Protein AF-A0A6L8BAG8-F1 (afdb_monomer_lite)

Foldseek 3Di:
DDDDPDDDPVCPVVVLVVLQVVVCVPFNGRDDCPDPVCVVPVVVVLVVCVVRPQWDQHPNVNDIDHSDPD

Sequence (70 aa):
MSRLPQIPERWRKAASHGVSFLETVSCGASYNPLSPTVIQNPYKTYAQLRRYSPVHRSRILGSWVLTRYE

Secondary structure (DSSP, 8-state):
--------GGGHHHHHHHHHHHHHHHHS----TTSHHHHH-HHHHHHHHHHH-SEEEETTTTEEEE----

Structure (mmCIF, N/CA/C/O backbone):
data_AF-A0A6L8BAG8-F1
#
_entry.id   AF-A0A6L8BAG8-F1
#
loop_
_atom_site.group_PDB
_atom_site.id
_atom_site.type_symbol
_atom_site.label_atom_id
_atom_site.label_alt_id
_atom_site.label_comp_id
_atom_site.label_asym_id
_atom_site.label_entity_id
_atom_site.label_seq_id
_atom_site.pdbx_PDB_ins_code
_atom_site.Cartn_x
_atom_site.Cartn_y
_atom_site.Cartn_z
_atom_site.occupancy
_atom_site.B_iso_or_equiv
_atom_site.auth_seq_id
_atom_site.auth_comp_id
_atom_site.auth_asym_id
_atom_site.auth_atom_id
_atom_site.pdbx_PDB_model_num
ATOM 1 N N . MET A 1 1 ? 29.718 5.052 0.437 1.00 41.50 1 MET A N 1
ATOM 2 C CA . MET A 1 1 ? 28.888 5.445 1.601 1.00 41.50 1 MET A CA 1
ATOM 3 C C . MET A 1 1 ? 28.423 6.885 1.418 1.00 41.50 1 MET A C 1
ATOM 5 O O . MET A 1 1 ? 29.129 7.804 1.807 1.00 41.50 1 MET A O 1
ATOM 9 N N . SER A 1 2 ? 27.277 7.094 0.767 1.00 38.97 2 SER A N 1
ATOM 10 C CA . SER A 1 2 ? 26.758 8.435 0.455 1.00 38.97 2 SER A CA 1
ATOM 11 C C . SER A 1 2 ? 25.731 8.843 1.513 1.00 38.97 2 SER A C 1
ATOM 13 O O . SER A 1 2 ? 24.713 8.175 1.684 1.00 38.97 2 SER A O 1
ATOM 15 N N . ARG A 1 3 ? 26.037 9.901 2.269 1.00 48.78 3 ARG A N 1
ATOM 16 C CA . ARG A 1 3 ? 25.233 10.425 3.381 1.00 48.78 3 ARG A CA 1
ATOM 17 C C . ARG A 1 3 ? 23.963 11.079 2.817 1.00 48.78 3 ARG A C 1
ATOM 19 O O . ARG A 1 3 ? 24.056 12.108 2.155 1.00 48.78 3 ARG A O 1
ATOM 26 N N . LEU A 1 4 ? 22.797 10.471 3.045 1.00 48.31 4 LEU A N 1
ATOM 27 C CA . LEU A 1 4 ? 21.508 11.053 2.655 1.00 48.31 4 LEU A CA 1
ATOM 28 C C . LEU A 1 4 ? 21.282 12.379 3.411 1.00 48.31 4 LEU A C 1
ATOM 30 O O . LEU A 1 4 ? 21.577 12.443 4.609 1.00 48.31 4 LEU A O 1
ATOM 34 N N . PRO A 1 5 ? 20.787 13.440 2.745 1.00 48.66 5 PRO A N 1
ATOM 35 C CA . PRO A 1 5 ? 20.507 14.713 3.397 1.00 48.66 5 PRO A CA 1
ATOM 36 C C . PRO A 1 5 ? 19.393 14.533 4.436 1.00 48.66 5 PRO A C 1
ATOM 38 O O . PRO A 1 5 ? 18.334 13.984 4.138 1.00 48.66 5 PRO A O 1
ATOM 41 N N . GLN A 1 6 ? 19.650 14.981 5.666 1.00 62.94 6 GLN A N 1
ATOM 42 C CA . GLN A 1 6 ? 18.710 14.895 6.784 1.00 62.94 6 GLN A CA 1
ATOM 43 C C . GLN A 1 6 ? 17.485 15.773 6.494 1.00 62.94 6 GLN A C 1
ATOM 45 O O . GLN A 1 6 ? 17.574 17.001 6.509 1.00 62.94 6 GLN A O 1
ATOM 50 N N . ILE A 1 7 ? 16.347 15.143 6.193 1.00 61.62 7 ILE A N 1
ATOM 51 C CA . ILE A 1 7 ? 15.086 15.833 5.898 1.00 61.62 7 ILE A CA 1
ATOM 52 C C . ILE A 1 7 ? 14.533 16.411 7.215 1.00 61.62 7 ILE A C 1
ATOM 54 O O . ILE A 1 7 ? 14.281 15.646 8.148 1.00 61.62 7 ILE A O 1
ATOM 58 N N . PRO A 1 8 ? 14.315 17.736 7.325 1.00 52.75 8 PRO A N 1
ATOM 59 C CA . PRO A 1 8 ? 13.831 18.344 8.560 1.00 52.75 8 PRO A CA 1
ATOM 60 C C . PRO A 1 8 ? 12.406 17.879 8.902 1.00 52.75 8 PRO A C 1
ATOM 62 O O . PRO A 1 8 ? 11.522 17.894 8.049 1.00 52.75 8 PRO A O 1
ATOM 65 N N . GLU A 1 9 ? 12.158 17.525 10.167 1.00 62.72 9 GLU A N 1
ATOM 66 C CA . GLU A 1 9 ? 10.961 16.806 10.650 1.00 62.72 9 GLU A CA 1
ATOM 67 C C . GLU A 1 9 ? 9.611 17.463 10.304 1.00 62.72 9 GLU A C 1
ATOM 69 O O . GLU A 1 9 ? 8.624 16.783 10.014 1.00 62.72 9 GLU A O 1
ATOM 74 N N . ARG A 1 10 ? 9.587 18.796 10.214 1.00 55.00 10 ARG A N 1
ATOM 75 C CA . ARG A 1 10 ? 8.430 19.589 9.759 1.00 55.00 10 ARG A CA 1
ATOM 76 C C . ARG A 1 10 ? 7.997 19.298 8.311 1.00 55.00 10 ARG A C 1
ATOM 78 O O . ARG A 1 10 ? 6.835 19.497 7.973 1.00 55.00 10 ARG A O 1
ATOM 85 N N . TRP A 1 11 ? 8.893 18.771 7.475 1.00 52.06 11 TRP A N 1
ATOM 86 C CA . TRP A 1 11 ? 8.631 18.401 6.078 1.00 52.06 11 TRP A CA 1
ATOM 87 C C . TRP A 1 11 ? 8.230 16.930 5.900 1.00 52.06 11 TRP A C 1
ATOM 89 O O . TRP A 1 11 ? 7.805 16.552 4.810 1.00 52.06 11 TRP A O 1
ATOM 99 N N . ARG A 1 12 ? 8.266 16.107 6.963 1.00 53.38 12 ARG A N 1
ATOM 100 C CA . ARG A 1 12 ? 7.841 14.691 6.926 1.00 53.38 12 ARG A CA 1
ATOM 101 C C . ARG A 1 12 ? 6.374 14.541 6.499 1.00 53.38 12 ARG A C 1
ATOM 103 O O . ARG A 1 12 ? 6.022 13.623 5.761 1.00 53.38 12 ARG A O 1
ATOM 110 N N . LYS A 1 13 ? 5.519 15.481 6.919 1.00 49.88 13 LYS A N 1
ATOM 111 C CA . LYS A 1 13 ? 4.088 15.503 6.573 1.00 49.88 13 LYS A CA 1
ATOM 112 C C . LYS A 1 13 ? 3.823 16.062 5.166 1.00 49.88 13 LYS A C 1
ATOM 114 O O . 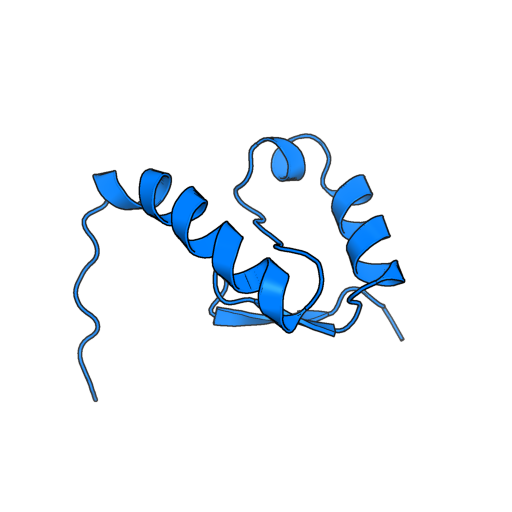LYS A 1 13 ? 2.982 15.526 4.455 1.00 49.88 13 LYS A O 1
ATOM 119 N N . ALA A 1 14 ? 4.568 17.083 4.736 1.00 49.72 14 ALA A N 1
ATOM 120 C CA . ALA A 1 14 ? 4.369 17.746 3.440 1.00 49.72 14 ALA A CA 1
ATOM 121 C C . ALA A 1 14 ? 4.931 16.942 2.252 1.00 49.72 14 ALA A C 1
ATOM 123 O O . ALA A 1 14 ? 4.301 16.870 1.197 1.00 49.72 14 ALA A O 1
ATOM 124 N N . ALA A 1 15 ? 6.067 16.259 2.433 1.00 51.97 15 ALA A N 1
ATOM 125 C CA . ALA A 1 15 ? 6.647 15.396 1.403 1.00 51.97 15 ALA A CA 1
ATOM 126 C C . ALA A 1 15 ? 5.734 14.206 1.041 1.00 51.97 15 ALA A C 1
ATOM 128 O O . ALA A 1 15 ? 5.756 13.732 -0.094 1.00 51.97 15 ALA A O 1
ATOM 129 N N . SER A 1 16 ? 4.876 13.768 1.971 1.00 52.00 16 SER A N 1
ATOM 130 C CA . SER A 1 16 ? 3.953 12.646 1.754 1.00 52.00 16 SER A CA 1
ATOM 131 C C . SER A 1 16 ? 2.942 12.906 0.628 1.00 52.00 16 SER A C 1
ATOM 133 O O . SER A 1 16 ? 2.589 11.977 -0.095 1.00 52.00 16 SER A O 1
ATOM 135 N N . HIS A 1 17 ? 2.510 14.154 0.415 1.00 50.41 17 HIS A N 1
ATOM 136 C CA . HIS A 1 17 ? 1.569 14.482 -0.665 1.00 50.41 17 HIS A CA 1
ATOM 137 C C . HIS A 1 17 ? 2.248 14.534 -2.043 1.00 50.41 17 HIS A C 1
ATOM 139 O O . HIS A 1 17 ? 1.690 14.031 -3.015 1.00 50.41 17 HIS A O 1
ATOM 145 N N . GLY A 1 18 ? 3.468 15.078 -2.131 1.00 43.66 18 GLY A N 1
ATOM 146 C CA . GLY A 1 18 ? 4.210 15.179 -3.396 1.00 43.66 18 GLY A CA 1
ATOM 147 C C . GLY A 1 18 ? 4.745 13.836 -3.907 1.00 43.66 18 GLY A C 1
ATOM 148 O O . GLY A 1 18 ? 4.756 13.588 -5.110 1.00 43.66 18 GLY A O 1
ATOM 149 N N . VAL A 1 19 ? 5.133 12.932 -3.001 1.00 51.97 19 VAL A N 1
ATOM 150 C CA . VAL A 1 19 ? 5.642 11.594 -3.362 1.00 51.97 19 VAL A CA 1
ATOM 151 C C . VAL A 1 19 ? 4.519 10.652 -3.810 1.00 51.97 19 VAL A C 1
ATOM 153 O O . VAL A 1 19 ? 4.751 9.802 -4.670 1.00 51.97 19 VAL A O 1
ATOM 156 N N . SER A 1 20 ? 3.292 10.852 -3.312 1.00 51.03 20 SER A N 1
ATOM 157 C CA . SER A 1 20 ? 2.128 10.039 -3.695 1.00 51.03 20 SER A CA 1
ATOM 158 C C . SER A 1 20 ? 1.780 10.172 -5.188 1.00 51.03 20 SER A C 1
ATOM 160 O O . SER A 1 20 ? 1.315 9.221 -5.810 1.00 51.03 20 SER A O 1
ATOM 162 N N . PHE A 1 21 ? 2.054 11.328 -5.807 1.00 44.25 21 PHE A N 1
ATOM 163 C CA . PHE A 1 21 ? 1.731 11.566 -7.219 1.00 44.25 21 PHE A CA 1
ATOM 164 C C . PHE A 1 21 ? 2.617 10.763 -8.193 1.00 44.25 21 PHE A C 1
ATOM 166 O O . PHE A 1 21 ? 2.157 10.361 -9.258 1.00 44.25 21 PHE A O 1
ATOM 173 N N . LEU A 1 22 ? 3.872 10.464 -7.826 1.00 43.22 22 LEU A N 1
ATOM 174 C CA . LEU A 1 22 ? 4.807 9.736 -8.697 1.00 43.22 22 LEU A CA 1
ATOM 175 C C . LEU A 1 22 ? 4.691 8.204 -8.603 1.00 43.22 22 LEU A C 1
ATOM 177 O O . LEU A 1 22 ? 5.167 7.515 -9.502 1.00 43.22 22 LEU A O 1
ATOM 181 N N . GLU A 1 23 ? 4.079 7.651 -7.550 1.00 49.44 23 GLU A N 1
ATOM 182 C CA . GLU A 1 23 ? 3.825 6.200 -7.453 1.00 49.44 23 GLU A CA 1
ATOM 183 C C . GLU A 1 23 ? 2.712 5.742 -8.411 1.00 49.44 23 GLU A C 1
ATOM 185 O O . GLU A 1 23 ? 2.802 4.663 -9.000 1.00 49.44 23 GLU A O 1
ATOM 190 N N . THR A 1 24 ? 1.707 6.593 -8.644 1.00 50.66 24 THR A N 1
ATOM 191 C CA . THR A 1 24 ? 0.578 6.311 -9.545 1.00 50.66 24 THR A CA 1
ATOM 192 C C . THR A 1 24 ? 1.032 5.997 -10.975 1.00 50.66 24 THR A C 1
ATOM 194 O O . THR A 1 24 ? 0.456 5.127 -11.623 1.00 50.66 24 THR A O 1
ATOM 197 N N . VAL A 1 25 ? 2.099 6.649 -11.448 1.00 42.66 25 VAL A N 1
ATOM 198 C CA . VAL A 1 25 ? 2.533 6.610 -12.857 1.00 42.66 25 VAL A CA 1
ATOM 199 C C . VAL A 1 25 ? 3.235 5.300 -13.246 1.00 42.66 25 VAL A C 1
ATOM 201 O O . VAL A 1 25 ? 3.245 4.951 -14.421 1.00 42.66 25 VAL A O 1
ATOM 204 N N . SER A 1 26 ? 3.781 4.530 -12.296 1.00 44.62 26 SER A N 1
ATOM 205 C CA . SER A 1 26 ? 4.464 3.259 -12.617 1.00 44.62 26 SER A CA 1
ATOM 206 C C . SER A 1 26 ? 3.755 1.998 -12.122 1.00 44.62 26 SER A C 1
ATOM 208 O O . SER A 1 26 ? 4.112 0.917 -12.581 1.00 44.62 26 SER A O 1
ATOM 210 N N . CYS A 1 27 ? 2.789 2.088 -11.196 1.00 44.16 27 CYS A N 1
ATOM 211 C CA . CYS A 1 27 ? 2.214 0.886 -10.573 1.00 44.16 27 CYS A CA 1
ATOM 212 C C . CYS A 1 27 ? 0.695 0.912 -10.331 1.00 44.16 27 CYS A C 1
ATOM 214 O O . CYS A 1 27 ? 0.149 -0.040 -9.778 1.00 44.16 27 CYS A O 1
ATOM 216 N N . GLY A 1 28 ? -0.003 1.982 -10.733 1.00 49.84 28 GLY A N 1
ATOM 217 C CA . GLY A 1 28 ? -1.470 2.051 -10.692 1.00 49.84 28 GLY A CA 1
ATOM 218 C C . GLY A 1 28 ? -2.100 2.235 -9.303 1.00 49.84 28 GLY A C 1
ATOM 219 O O . GLY A 1 28 ? -3.315 2.388 -9.214 1.00 49.84 28 GLY A O 1
ATOM 220 N N . ALA A 1 29 ? -1.311 2.272 -8.226 1.00 57.53 29 ALA A N 1
ATOM 221 C CA . ALA A 1 29 ? -1.773 2.626 -6.885 1.00 57.53 29 ALA A CA 1
ATOM 222 C C . ALA A 1 29 ? -0.628 3.255 -6.078 1.00 57.53 29 ALA A C 1
ATOM 224 O O . ALA A 1 29 ? 0.432 2.648 -5.936 1.00 57.53 29 ALA A O 1
ATOM 225 N N . SER A 1 30 ? -0.837 4.457 -5.534 1.00 67.12 30 SER A N 1
ATOM 226 C CA . SER A 1 30 ? 0.043 4.986 -4.488 1.00 67.12 30 SER A CA 1
ATOM 227 C C . SER A 1 30 ? -0.373 4.387 -3.149 1.00 67.12 30 SER A C 1
ATOM 229 O O . SER A 1 30 ? -1.538 4.485 -2.754 1.00 67.12 30 SER A O 1
ATOM 231 N N . TYR A 1 31 ? 0.568 3.740 -2.461 1.00 76.44 31 TYR A N 1
ATOM 232 C CA . TYR A 1 31 ? 0.323 3.130 -1.159 1.00 76.44 31 TYR A CA 1
ATOM 233 C C . TYR A 1 31 ? 1.055 3.918 -0.080 1.00 76.44 31 TYR A C 1
ATOM 235 O O . TYR A 1 31 ? 2.250 3.734 0.146 1.00 76.44 31 TYR A O 1
ATOM 243 N N . ASN A 1 32 ? 0.310 4.776 0.620 1.00 85.38 32 ASN A N 1
ATOM 244 C CA . ASN A 1 32 ? 0.811 5.493 1.784 1.00 85.38 32 ASN A CA 1
ATOM 245 C C . ASN A 1 32 ? 0.252 4.885 3.088 1.00 85.38 32 ASN A C 1
ATOM 247 O O . ASN A 1 32 ? -0.872 5.229 3.480 1.00 85.38 32 ASN A O 1
ATOM 251 N N . PRO A 1 33 ? 1.026 4.037 3.797 1.00 83.69 33 PRO A N 1
ATOM 252 C CA . PRO A 1 33 ? 0.605 3.441 5.068 1.00 83.69 33 PRO A CA 1
ATOM 253 C C . PRO A 1 33 ? 0.390 4.463 6.189 1.00 83.69 33 PRO A C 1
ATOM 255 O O . PRO A 1 33 ? -0.296 4.170 7.161 1.00 83.69 33 PRO A O 1
ATOM 258 N N . LEU A 1 34 ? 0.954 5.666 6.055 1.00 86.44 34 LEU A N 1
ATOM 259 C CA . LEU A 1 34 ? 0.824 6.749 7.028 1.00 86.44 34 LEU A CA 1
ATOM 260 C C . LEU A 1 34 ? -0.350 7.686 6.712 1.00 86.44 34 LEU A C 1
ATOM 262 O O . LEU A 1 34 ? -0.561 8.668 7.425 1.00 86.44 34 LEU A O 1
ATOM 266 N N . SER A 1 35 ? -1.101 7.428 5.637 1.00 85.44 35 SER A N 1
ATOM 267 C CA . SER A 1 35 ? -2.268 8.245 5.313 1.00 85.44 35 SER A CA 1
ATOM 268 C C . SER A 1 35 ? -3.389 8.019 6.340 1.00 85.44 35 SER A C 1
ATOM 270 O O . SER A 1 35 ? -3.634 6.875 6.731 1.00 85.44 35 SER A O 1
ATOM 272 N N . PRO A 1 36 ? -4.126 9.071 6.748 1.00 88.12 36 PRO A N 1
ATOM 273 C CA . PRO A 1 36 ? -5.243 8.930 7.684 1.00 88.12 36 PRO A CA 1
ATOM 274 C C . PRO A 1 36 ? -6.286 7.908 7.216 1.00 88.12 36 PRO A C 1
ATOM 276 O O . PRO A 1 36 ? -6.805 7.145 8.024 1.00 88.12 36 PRO A O 1
ATOM 279 N N . THR A 1 37 ? -6.542 7.841 5.904 1.00 84.56 37 THR A N 1
ATOM 280 C CA . THR A 1 37 ? -7.466 6.876 5.293 1.00 84.56 37 THR A CA 1
ATOM 281 C C . THR A 1 37 ? -7.017 5.432 5.508 1.00 84.56 37 THR A C 1
ATOM 283 O O . THR A 1 37 ? -7.830 4.589 5.882 1.00 84.56 37 THR A O 1
ATOM 286 N N . VAL A 1 38 ? -5.725 5.142 5.306 1.00 88.62 38 VAL A N 1
ATOM 287 C CA . V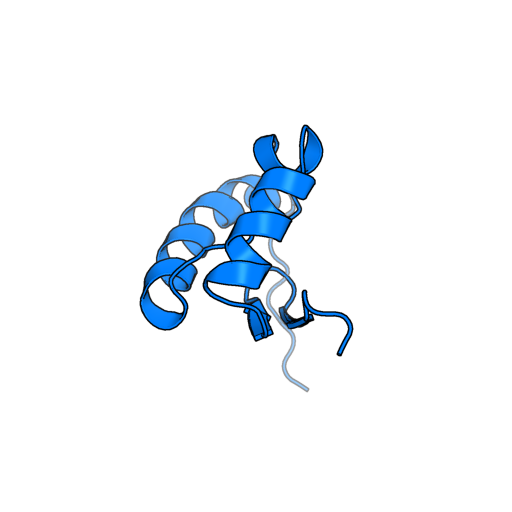AL A 1 38 ? -5.174 3.795 5.521 1.00 88.62 38 VAL A CA 1
ATOM 288 C C . VAL A 1 38 ? -5.125 3.459 7.006 1.00 88.62 38 VAL A C 1
ATOM 290 O O . VAL A 1 38 ? -5.453 2.340 7.374 1.00 88.62 38 VAL A O 1
ATOM 293 N N . ILE A 1 39 ? -4.789 4.420 7.867 1.00 91.56 39 ILE A N 1
ATOM 294 C CA . ILE A 1 39 ? -4.783 4.216 9.321 1.00 91.56 39 ILE A CA 1
ATOM 295 C C . ILE A 1 39 ? -6.195 3.899 9.836 1.00 91.56 39 ILE A C 1
ATOM 297 O O . ILE A 1 39 ? -6.360 3.013 10.670 1.00 91.56 39 ILE A O 1
ATOM 301 N N . GLN A 1 40 ? -7.219 4.592 9.330 1.00 95.69 40 GLN A N 1
ATOM 302 C CA . GLN A 1 40 ? -8.603 4.398 9.763 1.00 95.69 40 GLN A CA 1
ATOM 303 C C . GLN A 1 40 ? -9.210 3.086 9.243 1.00 95.69 40 GLN A C 1
ATOM 305 O O . GLN A 1 40 ? -9.950 2.424 9.968 1.00 95.69 40 GLN A O 1
ATOM 310 N N . ASN A 1 41 ? -8.932 2.709 7.991 1.00 94.12 41 ASN A N 1
ATOM 311 C CA . ASN A 1 41 ? -9.407 1.451 7.416 1.00 94.12 41 ASN A CA 1
ATOM 312 C C . ASN A 1 41 ? -8.410 0.892 6.383 1.00 94.12 41 ASN A C 1
ATOM 314 O O . ASN A 1 41 ? -8.574 1.112 5.176 1.00 94.12 41 ASN A O 1
ATOM 318 N N . PRO A 1 42 ? -7.404 0.120 6.827 1.00 91.31 42 PRO A N 1
ATOM 319 C CA . PRO A 1 42 ? -6.346 -0.363 5.942 1.00 91.31 42 PRO A CA 1
ATOM 320 C C . PRO A 1 42 ? -6.833 -1.441 4.968 1.00 91.31 42 PRO A C 1
ATOM 322 O O . PRO A 1 42 ? -6.304 -1.578 3.864 1.00 91.31 42 PRO A O 1
ATOM 325 N N . TYR A 1 43 ? -7.874 -2.193 5.337 1.00 93.62 43 TYR A N 1
ATOM 326 C CA . TYR A 1 43 ? -8.324 -3.361 4.580 1.00 93.62 43 TYR A CA 1
ATOM 327 C C . TYR A 1 43 ? -8.897 -3.010 3.206 1.00 93.62 43 TYR A C 1
ATOM 329 O O . TYR A 1 43 ? -8.723 -3.785 2.265 1.00 93.62 43 TYR A O 1
ATOM 337 N N . LYS A 1 44 ? -9.519 -1.832 3.050 1.00 91.69 44 LYS A N 1
ATOM 338 C CA . LYS A 1 44 ? -9.970 -1.351 1.732 1.00 91.69 44 LYS A CA 1
ATOM 339 C C . LYS A 1 44 ? -8.791 -1.155 0.780 1.00 91.69 44 LYS A C 1
ATOM 341 O O . LYS A 1 44 ? -8.828 -1.634 -0.353 1.00 91.69 44 LYS A O 1
ATOM 346 N N . THR A 1 45 ? -7.729 -0.518 1.262 1.00 90.25 45 THR A N 1
ATOM 347 C CA . THR A 1 45 ? -6.508 -0.292 0.484 1.00 90.25 45 T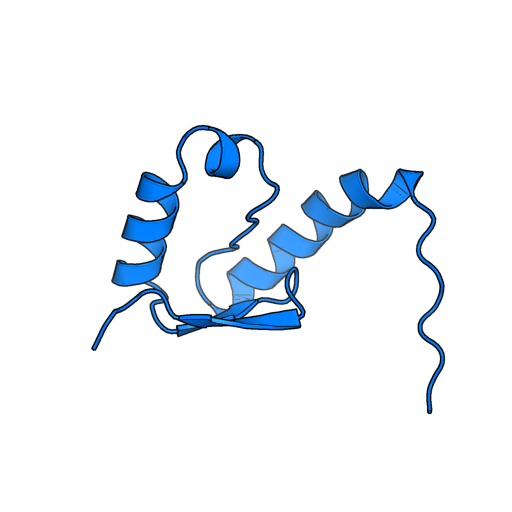HR A CA 1
ATOM 348 C C . THR A 1 45 ? -5.809 -1.612 0.175 1.00 90.25 45 THR A C 1
ATOM 350 O O . THR A 1 45 ? -5.424 -1.848 -0.966 1.00 90.25 45 THR A O 1
ATOM 353 N N . TYR A 1 46 ? -5.716 -2.532 1.140 1.00 90.50 46 TYR A N 1
ATOM 354 C CA . TYR A 1 46 ? -5.138 -3.858 0.898 1.00 90.50 46 TYR A CA 1
ATOM 355 C C . TYR A 1 46 ? -5.914 -4.651 -0.156 1.00 90.50 46 TYR A C 1
ATOM 357 O O . TYR A 1 46 ? -5.297 -5.286 -1.007 1.00 90.50 46 TYR A O 1
ATOM 365 N N . ALA A 1 47 ? -7.249 -4.592 -0.144 1.00 92.38 47 ALA A N 1
ATOM 366 C CA . ALA A 1 47 ? -8.076 -5.250 -1.152 1.00 92.38 47 ALA A CA 1
ATOM 367 C C . ALA A 1 47 ? -7.796 -4.709 -2.566 1.00 92.38 47 ALA A C 1
ATOM 369 O O . ALA A 1 47 ? -7.663 -5.489 -3.510 1.00 92.38 47 ALA A O 1
ATOM 370 N N . GLN A 1 48 ? -7.644 -3.389 -2.711 1.00 90.44 48 GLN A N 1
ATOM 371 C CA . GLN A 1 48 ? -7.268 -2.768 -3.985 1.00 90.44 48 GLN A CA 1
ATOM 372 C C . GLN A 1 48 ? -5.860 -3.183 -4.425 1.00 90.44 48 GLN A C 1
ATOM 374 O O . GLN A 1 48 ? -5.676 -3.585 -5.574 1.00 90.44 48 GLN A O 1
ATOM 379 N N . LEU A 1 49 ? -4.884 -3.162 -3.513 1.00 90.44 49 LEU A N 1
ATOM 380 C CA . LEU A 1 49 ? -3.510 -3.568 -3.810 1.00 90.44 49 LEU A CA 1
ATOM 381 C C . LEU A 1 49 ? -3.429 -5.033 -4.246 1.00 90.44 49 LEU A C 1
ATOM 383 O O . LEU A 1 49 ? -2.844 -5.323 -5.283 1.00 90.44 49 LEU A O 1
ATOM 387 N N . ARG A 1 50 ? -4.102 -5.957 -3.552 1.00 91.31 50 ARG A N 1
ATOM 388 C CA . ARG A 1 50 ? -4.129 -7.382 -3.939 1.00 91.31 50 ARG A CA 1
ATOM 389 C C . ARG A 1 50 ? -4.688 -7.615 -5.342 1.00 91.31 50 ARG A C 1
ATOM 391 O O . ARG A 1 50 ? -4.275 -8.568 -6.016 1.00 91.31 50 ARG A O 1
ATOM 398 N N . ARG A 1 51 ? -5.641 -6.776 -5.762 1.00 91.25 51 ARG A N 1
ATOM 399 C CA . ARG A 1 51 ? -6.316 -6.878 -7.060 1.00 91.25 51 ARG A CA 1
ATOM 400 C C . ARG A 1 51 ? -5.491 -6.275 -8.192 1.00 91.25 51 ARG A C 1
ATOM 402 O O . ARG A 1 51 ? -5.395 -6.904 -9.239 1.00 91.25 51 ARG A O 1
ATOM 409 N N . TYR A 1 52 ? -4.917 -5.092 -7.986 1.00 88.62 52 TYR A N 1
ATOM 410 C CA . TYR A 1 52 ? -4.319 -4.305 -9.070 1.00 88.62 52 TYR A CA 1
ATOM 411 C C . TYR A 1 52 ? -2.789 -4.227 -9.026 1.00 88.62 52 TYR A C 1
ATOM 413 O O . TYR A 1 52 ? -2.172 -4.036 -10.066 1.00 88.62 52 TYR A O 1
ATOM 421 N N . SER A 1 53 ? -2.167 -4.385 -7.855 1.00 88.75 53 SER A N 1
ATOM 422 C CA . SER A 1 53 ? -0.717 -4.249 -7.670 1.00 88.75 53 SER A CA 1
ATOM 423 C C . SER A 1 53 ? -0.201 -5.143 -6.525 1.00 88.75 53 SER A C 1
ATOM 425 O O . SER A 1 53 ? 0.229 -4.658 -5.470 1.00 88.75 53 SER A O 1
ATOM 427 N N . PRO A 1 54 ? -0.303 -6.481 -6.675 1.00 91.12 54 PRO A N 1
ATOM 428 C CA . PRO A 1 54 ? -0.083 -7.415 -5.573 1.00 91.12 54 PRO A CA 1
ATOM 429 C C . PRO A 1 54 ? 1.365 -7.453 -5.071 1.00 91.12 54 PRO A C 1
ATOM 431 O O . PRO A 1 54 ? 1.587 -7.752 -3.894 1.00 91.12 54 PRO A O 1
ATOM 434 N N . VAL A 1 55 ? 2.316 -7.128 -5.952 1.00 91.81 55 VAL A N 1
ATOM 435 C CA . VAL A 1 55 ? 3.743 -6.965 -5.667 1.00 91.81 55 VAL A CA 1
ATOM 436 C C . VAL A 1 55 ? 4.201 -5.663 -6.312 1.00 91.81 55 VAL A C 1
ATOM 438 O O . VAL A 1 55 ? 4.091 -5.508 -7.526 1.00 91.81 55 VAL A O 1
ATOM 441 N N . HIS A 1 56 ? 4.714 -4.728 -5.516 1.00 87.75 56 HIS A N 1
ATOM 442 C CA . HIS A 1 56 ? 5.211 -3.453 -6.030 1.00 87.75 56 HIS A CA 1
ATOM 443 C C . HIS A 1 56 ? 6.331 -2.870 -5.178 1.00 87.75 56 HIS A C 1
ATOM 445 O O . HIS A 1 56 ? 6.491 -3.184 -3.998 1.00 87.75 56 HIS A O 1
ATOM 451 N N . ARG A 1 57 ? 7.124 -1.987 -5.787 1.00 86.62 57 ARG A N 1
ATOM 452 C CA . ARG A 1 57 ? 8.176 -1.242 -5.100 1.00 8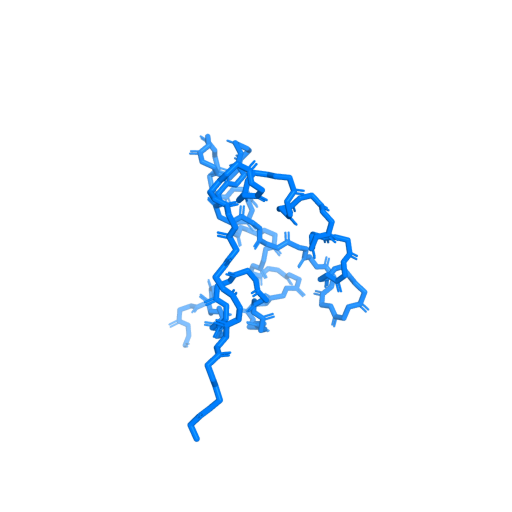6.62 57 ARG A CA 1
ATOM 453 C C . ARG A 1 57 ? 7.581 0.026 -4.489 1.00 86.62 57 ARG A C 1
ATOM 455 O O . ARG A 1 57 ? 7.230 0.944 -5.224 1.00 86.62 57 ARG A O 1
ATOM 462 N N . SER A 1 58 ? 7.504 0.101 -3.160 1.00 83.69 58 SER A N 1
ATOM 463 C CA . SER A 1 58 ? 7.084 1.323 -2.468 1.00 83.69 58 SER A CA 1
ATOM 464 C C . SER A 1 58 ? 8.255 2.294 -2.370 1.00 83.69 58 SER A C 1
ATOM 466 O O . SER A 1 58 ? 9.345 1.937 -1.909 1.00 83.69 58 SER A O 1
ATOM 468 N N . ARG A 1 59 ? 8.032 3.545 -2.781 1.00 81.25 59 ARG A N 1
ATOM 469 C CA . ARG A 1 59 ? 9.025 4.612 -2.601 1.00 81.25 59 ARG A CA 1
ATOM 470 C C . ARG A 1 59 ? 8.978 5.162 -1.184 1.00 81.25 59 ARG A C 1
ATOM 472 O O . ARG A 1 59 ? 10.029 5.472 -0.635 1.00 81.25 59 ARG A O 1
ATOM 479 N N . ILE A 1 60 ? 7.785 5.220 -0.590 1.00 80.62 60 ILE A N 1
ATOM 480 C CA . ILE A 1 60 ? 7.572 5.687 0.787 1.00 80.62 60 ILE A CA 1
ATOM 481 C C . ILE A 1 60 ? 8.289 4.778 1.790 1.00 80.62 60 ILE A C 1
ATOM 483 O O . ILE A 1 60 ? 8.965 5.269 2.689 1.00 80.62 60 ILE A O 1
ATOM 487 N N . LEU A 1 61 ? 8.173 3.458 1.623 1.00 83.56 61 LEU A N 1
ATOM 488 C CA . LEU A 1 61 ? 8.826 2.491 2.510 1.00 83.56 61 LEU A CA 1
ATOM 489 C C . LEU A 1 61 ? 10.257 2.152 2.083 1.00 83.56 61 LEU A C 1
ATOM 491 O O . LEU A 1 61 ? 10.991 1.531 2.847 1.00 83.56 61 LEU A O 1
ATOM 495 N N . GLY A 1 62 ? 10.656 2.500 0.855 1.00 84.00 62 GLY A N 1
ATOM 496 C CA . GLY A 1 62 ? 11.938 2.068 0.302 1.00 84.00 62 GLY A CA 1
ATOM 497 C C . GLY A 1 62 ? 12.084 0.540 0.275 1.00 84.00 62 GLY A C 1
ATOM 498 O O . GLY A 1 62 ? 13.204 0.022 0.289 1.00 84.00 62 GLY A O 1
ATOM 499 N N . SER A 1 63 ? 10.972 -0.197 0.229 1.00 87.25 63 SER A N 1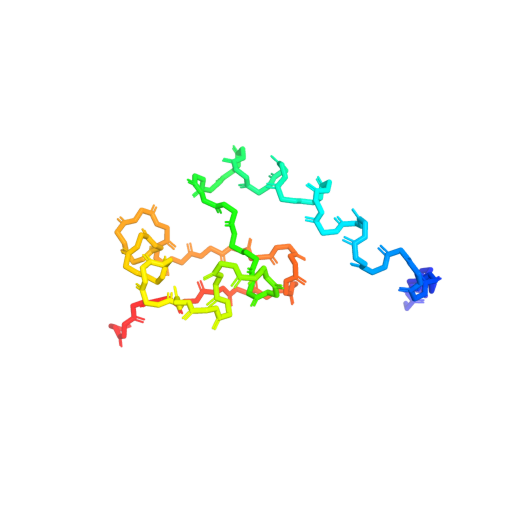
ATOM 500 C CA . SER A 1 63 ? 10.898 -1.662 0.296 1.00 87.25 63 SER A CA 1
ATOM 501 C C . SER A 1 63 ? 9.982 -2.222 -0.804 1.00 87.25 63 SER A C 1
ATOM 503 O O . SER A 1 63 ? 9.224 -1.493 -1.450 1.00 87.25 63 SER A O 1
ATOM 505 N N . TRP A 1 64 ? 10.116 -3.518 -1.094 1.00 90.50 64 TRP A N 1
ATOM 506 C CA . TRP A 1 64 ? 9.097 -4.234 -1.862 1.00 90.50 64 TRP A CA 1
ATOM 507 C C . TRP A 1 64 ? 7.926 -4.549 -0.937 1.00 90.50 64 TRP A C 1
ATOM 509 O O . TRP A 1 64 ? 8.130 -4.970 0.200 1.00 90.50 64 TRP A O 1
ATOM 519 N N . VAL A 1 65 ? 6.711 -4.333 -1.426 1.00 90.19 65 VAL A N 1
ATOM 520 C CA . VAL A 1 65 ? 5.470 -4.624 -0.713 1.00 90.19 65 VAL A CA 1
ATOM 521 C C . VAL A 1 65 ? 4.811 -5.813 -1.391 1.00 90.19 65 VAL A C 1
ATOM 523 O O . VAL A 1 65 ? 4.538 -5.774 -2.591 1.00 90.19 65 VAL A O 1
ATOM 526 N N . LEU A 1 66 ? 4.560 -6.858 -0.606 1.00 93.50 66 LEU A N 1
ATOM 527 C CA . LEU A 1 66 ? 3.821 -8.045 -1.012 1.00 93.50 66 LEU A CA 1
ATOM 528 C C . LEU A 1 66 ? 2.489 -8.053 -0.274 1.00 93.50 66 LEU A C 1
ATOM 530 O O . LEU A 1 66 ? 2.439 -7.840 0.937 1.00 93.50 66 L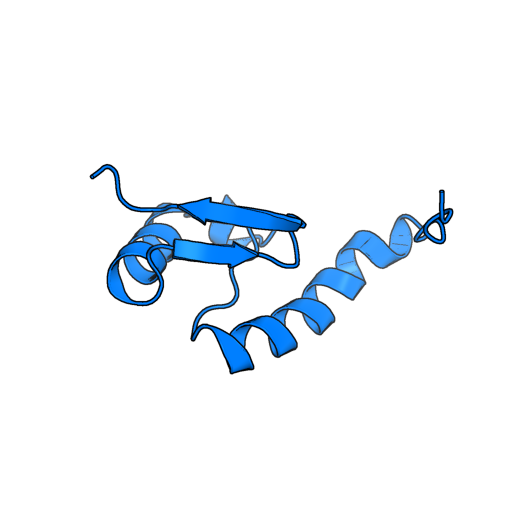EU A O 1
ATOM 534 N N . THR A 1 67 ? 1.403 -8.271 -1.008 1.00 92.00 67 THR A N 1
ATOM 535 C CA . THR A 1 67 ? 0.048 -8.239 -0.433 1.00 92.00 67 THR A CA 1
ATOM 536 C C . THR A 1 67 ? -0.724 -9.547 -0.588 1.00 92.00 67 THR A C 1
ATOM 538 O O . THR A 1 67 ? -1.783 -9.686 0.027 1.00 92.00 67 THR A O 1
ATOM 541 N N . ARG A 1 68 ? -0.209 -10.505 -1.371 1.00 91.44 68 ARG A N 1
ATOM 542 C CA . ARG A 1 68 ? -0.732 -11.878 -1.479 1.00 91.44 68 ARG A CA 1
ATOM 543 C C . ARG A 1 68 ? 0.072 -12.823 -0.584 1.00 91.44 68 ARG A C 1
ATOM 545 O O . ARG A 1 68 ? 1.222 -12.532 -0.281 1.00 91.44 68 ARG A O 1
ATOM 552 N N . TYR A 1 69 ? -0.573 -13.904 -0.153 1.00 90.94 69 TYR A N 1
ATOM 553 C CA . TYR A 1 69 ? 0.005 -14.900 0.757 1.00 90.94 69 TYR A CA 1
ATOM 554 C C . TYR A 1 69 ? 0.648 -16.099 0.052 1.00 90.94 69 TYR A C 1
ATOM 556 O O . TYR A 1 69 ? 1.325 -16.864 0.727 1.00 90.94 69 TYR A O 1
ATOM 564 N N . GLU A 1 70 ? 0.380 -16.262 -1.247 1.00 81.50 70 GLU A N 1
ATOM 565 C CA . GLU A 1 70 ? 0.914 -17.340 -2.095 1.00 81.50 70 GLU A CA 1
ATOM 566 C C . GLU A 1 70 ? 2.447 -17.413 -2.049 1.00 81.50 70 GLU A C 1
ATOM 568 O O . GLU A 1 70 ? 3.083 -16.329 -2.064 1.00 81.50 70 GLU A O 1
#

pLDDT: mean 72.27, std 19.44, range [38.97, 95.69]

Radius of gyration: 13.44 Å; chains: 1; bounding box: 39×37×24 Å